Protein AF-A0A2W6B3L0-F1 (afdb_monomer_lite)

Secondary structure (DSSP, 8-state):
-HHHHHHHHS----PPP----SS-SSBGGGTBSPPPHHHHHHHHHTTSS--TTEETTTTEE--THHHHTHHHHHHH--S-----SSHHHHHHHHHHHH-TTS---

Foldseek 3Di:
DVVVVCCVVPDDDDDDDDDDPPPDQQDVVNPGHDDDPVRVVVVVVVPDDDCQQADPVVRDGHHNVVVVFPVVCVVPVDPTDDDDPDVVVVVVVCCCVPPNVHDDD

Sequence (105 aa):
MRVVEDAREDWVEGPEPVINATGVILHTNLGRAPLSREAVASTARAAAYCDLEYEKNRGTRGSRHDRVRALPLALTDAEGAHVTVNNASAVLLSLTALARRKEVI

Structure (mmCIF, N/CA/C/O backbone):
data_AF-A0A2W6B3L0-F1
#
_entry.id   AF-A0A2W6B3L0-F1
#
loop_
_atom_site.group_PDB
_atom_site.id
_atom_site.type_symbol
_atom_site.label_atom_id
_atom_site.label_alt_id
_atom_site.label_comp_id
_atom_site.label_asym_id
_atom_site.label_entity_id
_atom_site.label_seq_id
_atom_site.pdbx_PDB_ins_code
_atom_site.Cartn_x
_atom_site.Cartn_y
_atom_site.Cartn_z
_atom_site.occupancy
_atom_site.B_iso_or_equiv
_atom_site.auth_seq_id
_atom_site.auth_comp_id
_atom_site.auth_asym_id
_atom_site.auth_atom_id
_atom_site.pdbx_PDB_model_num
ATOM 1 N N . MET A 1 1 ? 39.696 1.510 -4.934 1.00 61.41 1 MET A N 1
ATOM 2 C CA . MET A 1 1 ? 38.934 1.944 -3.732 1.00 61.41 1 MET A CA 1
ATOM 3 C C . MET A 1 1 ? 38.050 0.770 -3.392 1.00 61.41 1 MET A C 1
ATOM 5 O O . MET A 1 1 ? 36.926 0.727 -3.866 1.00 61.41 1 MET A O 1
ATOM 9 N N . ARG A 1 2 ? 38.601 -0.208 -2.658 1.00 72.81 2 ARG A N 1
ATOM 10 C CA . ARG A 1 2 ? 38.137 -1.606 -2.686 1.00 72.81 2 ARG A CA 1
ATOM 11 C C . ARG A 1 2 ? 36.640 -1.760 -2.413 1.00 72.81 2 ARG A C 1
ATOM 13 O O . ARG A 1 2 ? 35.947 -2.381 -3.191 1.00 72.81 2 ARG A O 1
ATOM 20 N N . VAL A 1 3 ? 36.119 -1.024 -1.430 1.00 77.69 3 VAL A N 1
ATOM 21 C CA . VAL A 1 3 ? 34.688 -1.018 -1.070 1.00 77.69 3 VAL A CA 1
ATOM 22 C C . VAL A 1 3 ? 33.758 -0.616 -2.225 1.00 77.69 3 VAL A C 1
ATOM 24 O O . VAL A 1 3 ? 32.644 -1.112 -2.298 1.00 77.69 3 VAL A O 1
ATOM 27 N N . VAL A 1 4 ? 34.177 0.278 -3.127 1.00 78.81 4 VAL A N 1
ATOM 28 C CA . VAL A 1 4 ? 33.348 0.689 -4.279 1.00 78.81 4 VAL A CA 1
ATOM 29 C C . VAL A 1 4 ? 33.523 -0.219 -5.488 1.00 78.81 4 VAL A C 1
ATOM 31 O O . VAL A 1 4 ? 32.626 -0.287 -6.321 1.00 78.81 4 VAL A O 1
ATOM 34 N N . GLU A 1 5 ? 34.645 -0.924 -5.582 1.00 73.44 5 GLU A N 1
ATOM 35 C CA . GLU A 1 5 ? 34.832 -1.990 -6.569 1.00 73.44 5 GLU A CA 1
ATOM 36 C C . GLU A 1 5 ? 34.005 -3.220 -6.162 1.00 73.44 5 GLU A C 1
ATOM 38 O O . GLU A 1 5 ? 33.163 -3.654 -6.941 1.00 73.44 5 GLU A O 1
ATOM 43 N N . ASP A 1 6 ? 34.118 -3.651 -4.902 1.00 77.56 6 ASP A N 1
ATOM 44 C CA . ASP A 1 6 ? 33.334 -4.743 -4.310 1.00 77.56 6 ASP A CA 1
ATOM 45 C C . ASP A 1 6 ? 31.822 -4.445 -4.404 1.00 77.56 6 ASP A C 1
ATOM 47 O O . ASP A 1 6 ? 31.039 -5.265 -4.871 1.00 77.56 6 ASP A O 1
ATOM 51 N N . ALA A 1 7 ? 31.394 -3.216 -4.079 1.00 77.06 7 ALA A N 1
ATOM 52 C CA . ALA A 1 7 ? 29.991 -2.812 -4.206 1.00 77.06 7 ALA A CA 1
ATOM 53 C C . ALA A 1 7 ? 29.493 -2.693 -5.656 1.00 77.06 7 ALA A C 1
ATOM 55 O O . ALA A 1 7 ? 28.294 -2.555 -5.854 1.00 77.06 7 ALA A O 1
ATOM 56 N N . ARG A 1 8 ? 30.363 -2.687 -6.671 1.00 72.94 8 ARG A N 1
ATOM 57 C CA . ARG A 1 8 ? 29.945 -2.738 -8.083 1.00 72.94 8 ARG A CA 1
ATOM 58 C C . ARG A 1 8 ? 29.839 -4.169 -8.589 1.00 72.94 8 ARG A C 1
ATOM 60 O O . ARG A 1 8 ? 28.972 -4.431 -9.412 1.00 72.94 8 ARG A O 1
ATOM 67 N N . GLU A 1 9 ? 30.712 -5.054 -8.118 1.00 74.00 9 GLU A N 1
ATOM 68 C CA . GLU A 1 9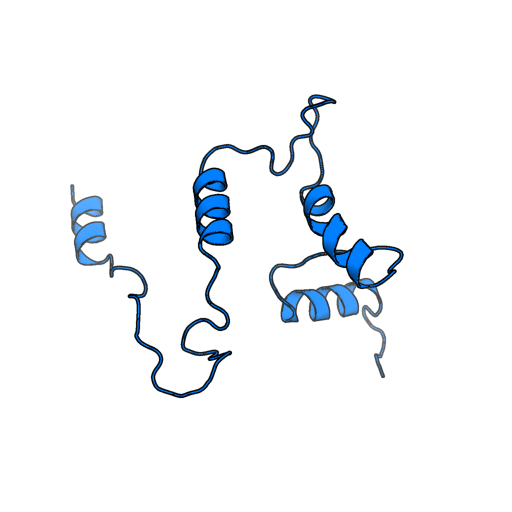 ? 30.692 -6.475 -8.473 1.00 74.00 9 GLU A CA 1
ATOM 69 C C . GLU A 1 9 ? 29.545 -7.219 -7.775 1.00 74.00 9 GLU A C 1
ATOM 71 O O . GLU A 1 9 ? 28.862 -8.018 -8.410 1.00 74.00 9 GLU A O 1
ATOM 76 N N . ASP A 1 10 ? 29.276 -6.898 -6.507 1.00 76.00 10 ASP A N 1
ATOM 77 C CA . ASP A 1 10 ? 28.251 -7.575 -5.701 1.00 76.00 10 ASP A CA 1
ATOM 78 C C . ASP A 1 10 ? 26.846 -6.962 -5.847 1.00 76.00 10 ASP A C 1
ATOM 80 O O . ASP A 1 10 ? 25.856 -7.515 -5.353 1.00 76.00 10 ASP A O 1
ATOM 84 N N . TRP A 1 11 ? 26.725 -5.805 -6.507 1.00 80.19 11 TRP A N 1
ATOM 85 C CA . TRP A 1 11 ? 25.435 -5.151 -6.710 1.00 80.19 11 TRP A CA 1
ATOM 86 C C . TRP A 1 11 ? 24.697 -5.755 -7.896 1.00 80.19 11 TRP A C 1
ATOM 88 O O . TRP A 1 11 ? 24.857 -5.348 -9.046 1.00 80.19 11 TRP A O 1
ATOM 98 N N . VAL A 1 12 ? 23.837 -6.719 -7.593 1.00 71.44 12 VAL A N 1
ATOM 99 C CA . VAL A 1 12 ? 22.864 -7.237 -8.552 1.00 71.44 12 VAL A CA 1
ATOM 100 C C . VAL A 1 12 ? 21.825 -6.146 -8.818 1.00 71.44 12 VAL A C 1
ATOM 102 O O . VAL A 1 12 ? 21.236 -5.599 -7.880 1.00 71.44 12 VAL A O 1
ATOM 105 N N . GLU A 1 13 ? 21.613 -5.807 -10.092 1.00 72.56 13 GLU A N 1
ATOM 106 C CA . GLU A 1 13 ? 20.540 -4.895 -10.488 1.00 72.56 13 GLU A CA 1
ATOM 107 C C . GLU A 1 13 ? 19.191 -5.390 -9.939 1.00 72.56 13 GLU A C 1
ATOM 109 O O . GLU A 1 13 ? 18.949 -6.587 -9.771 1.00 72.56 13 GLU A O 1
ATOM 114 N N . GLY A 1 14 ? 18.327 -4.441 -9.572 1.00 78.06 14 GLY A N 1
ATOM 115 C CA . GLY A 1 14 ? 17.017 -4.741 -9.002 1.00 78.06 14 GLY A CA 1
ATOM 116 C C . GLY A 1 14 ? 16.118 -5.542 -9.958 1.00 78.06 14 GLY A C 1
ATOM 117 O O . GLY A 1 14 ? 16.487 -5.806 -11.098 1.00 78.06 14 GLY A O 1
ATOM 118 N N . PRO A 1 15 ? 14.905 -5.919 -9.523 1.00 87.31 15 PRO A N 1
ATOM 119 C CA . PRO A 1 15 ? 13.981 -6.678 -10.362 1.00 87.31 15 PRO A CA 1
ATOM 120 C C . PRO A 1 15 ? 13.725 -5.996 -11.716 1.00 87.31 15 PRO A C 1
ATOM 122 O O . PRO A 1 15 ? 13.441 -4.797 -11.774 1.00 87.31 15 PRO A O 1
ATOM 125 N N . GLU A 1 16 ? 13.779 -6.783 -12.791 1.00 91.12 16 GLU A N 1
ATOM 126 C CA . GLU A 1 16 ? 13.547 -6.323 -14.161 1.00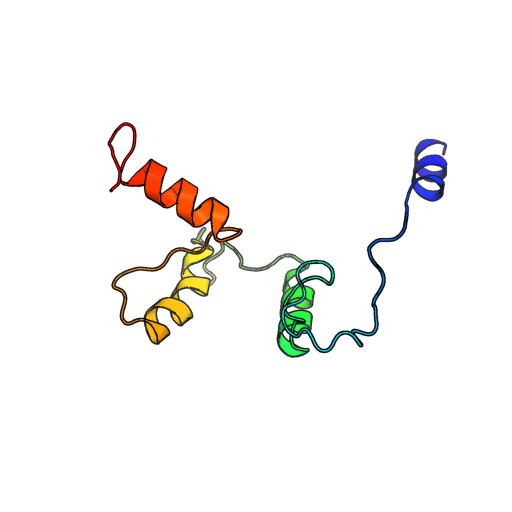 91.12 16 GLU A CA 1
ATOM 127 C C . GLU A 1 16 ? 12.053 -6.370 -14.548 1.00 91.12 16 GLU A C 1
ATOM 129 O O . GLU A 1 16 ? 11.293 -7.196 -14.028 1.00 91.12 16 GLU A O 1
ATOM 134 N N . PRO A 1 17 ? 11.591 -5.509 -15.478 1.00 94.44 17 PRO A N 1
ATOM 135 C CA . PRO A 1 17 ? 10.239 -5.591 -16.024 1.00 94.44 17 PRO A CA 1
ATOM 136 C C . PRO A 1 17 ? 9.976 -6.913 -16.759 1.00 94.44 17 PRO A C 1
ATOM 138 O O . PRO A 1 17 ? 10.816 -7.401 -17.508 1.00 94.44 17 PRO A O 1
ATOM 141 N N . VAL A 1 18 ? 8.760 -7.448 -16.624 1.00 96.31 18 VAL A N 1
ATOM 142 C CA . VAL A 1 18 ? 8.335 -8.702 -17.272 1.00 96.31 18 VAL A CA 1
ATOM 143 C C . VAL A 1 18 ? 7.014 -8.539 -18.024 1.00 96.31 18 VAL A C 1
ATOM 145 O O . VAL A 1 18 ? 6.175 -7.710 -17.668 1.00 96.31 18 VAL A O 1
ATOM 148 N N . ILE A 1 19 ? 6.794 -9.371 -19.046 1.00 97.44 19 ILE A N 1
ATOM 149 C CA . ILE A 1 19 ? 5.505 -9.476 -19.743 1.00 97.44 19 ILE A CA 1
ATOM 150 C C . ILE A 1 19 ? 4.653 -10.535 -19.035 1.00 97.44 19 ILE A C 1
ATOM 152 O O . ILE A 1 19 ? 4.994 -11.717 -19.026 1.00 97.44 19 ILE A O 1
ATOM 156 N N . ASN A 1 20 ? 3.519 -10.129 -18.460 1.00 97.69 20 ASN A N 1
ATOM 157 C CA . ASN A 1 20 ? 2.570 -11.065 -17.858 1.00 97.69 20 ASN A CA 1
ATOM 158 C C . ASN A 1 20 ? 1.659 -11.692 -18.930 1.00 97.69 20 ASN A C 1
ATOM 160 O O . ASN A 1 20 ? 0.672 -11.086 -19.340 1.00 97.69 20 ASN A O 1
ATOM 164 N N . ALA A 1 21 ? 1.966 -12.927 -19.336 1.00 98.12 21 ALA A N 1
ATOM 165 C CA . ALA A 1 21 ? 1.155 -13.733 -20.257 1.00 98.12 21 ALA A CA 1
ATOM 166 C C . ALA A 1 21 ? 0.307 -14.816 -19.552 1.00 98.12 21 ALA A C 1
ATOM 168 O O . ALA A 1 21 ? -0.240 -15.700 -20.204 1.00 98.12 21 ALA A O 1
ATOM 169 N N . THR A 1 22 ? 0.196 -14.777 -18.219 1.00 98.19 22 THR A N 1
ATOM 170 C CA . THR A 1 22 ? -0.489 -15.826 -17.434 1.00 98.19 22 THR A CA 1
ATOM 171 C C . THR A 1 22 ? -2.015 -15.701 -17.426 1.00 98.19 22 THR A C 1
ATOM 173 O O . THR A 1 22 ? -2.706 -16.627 -17.013 1.00 98.19 22 THR A O 1
ATOM 176 N N . GLY A 1 23 ? -2.554 -14.535 -17.802 1.00 97.75 23 GLY A N 1
ATOM 177 C CA . GLY A 1 23 ? -3.968 -14.189 -17.611 1.00 97.75 23 GLY A CA 1
ATOM 178 C C . GLY A 1 23 ? -4.348 -13.828 -16.165 1.00 97.75 23 GLY A C 1
ATOM 179 O O . GLY A 1 23 ? -5.472 -13.393 -15.922 1.00 97.75 23 GLY A O 1
ATOM 180 N N . VAL A 1 24 ? -3.429 -13.947 -15.199 1.00 98.31 24 VAL A N 1
ATOM 181 C CA . VAL A 1 24 ? -3.664 -13.579 -13.795 1.00 98.31 24 VAL A CA 1
ATOM 182 C C . VAL A 1 24 ? -3.398 -12.086 -13.600 1.00 98.31 24 VAL A C 1
ATOM 184 O O . VAL A 1 24 ? -2.253 -11.643 -13.675 1.00 98.31 24 VAL A O 1
ATOM 187 N N . ILE A 1 25 ? -4.448 -11.308 -13.315 1.00 97.25 25 ILE A N 1
ATOM 188 C CA . ILE A 1 25 ? -4.357 -9.845 -13.147 1.00 97.25 25 ILE A CA 1
ATOM 189 C C . ILE A 1 25 ? -3.589 -9.478 -11.867 1.00 97.25 25 ILE A C 1
ATOM 191 O O . ILE A 1 25 ? -2.594 -8.762 -11.920 1.00 97.25 25 ILE A O 1
ATOM 195 N N . LEU A 1 26 ? -4.025 -9.984 -10.708 1.00 97.81 26 LEU A N 1
ATOM 196 C CA . LEU A 1 26 ? -3.361 -9.755 -9.420 1.00 97.81 26 LEU A CA 1
ATOM 197 C C . LEU A 1 26 ? -2.363 -10.877 -9.132 1.00 97.81 26 LEU A C 1
ATOM 199 O O . LEU A 1 26 ? -2.591 -11.742 -8.289 1.00 97.81 26 LEU A O 1
ATOM 203 N N . HIS A 1 27 ? -1.248 -10.871 -9.855 1.00 97.88 27 HIS A N 1
ATOM 204 C CA . HIS A 1 27 ? -0.245 -11.921 -9.738 1.00 97.88 27 HIS A CA 1
ATOM 205 C C . HIS A 1 27 ? 0.735 -11.630 -8.592 1.00 97.88 27 HIS A C 1
ATOM 207 O O . HIS A 1 27 ? 1.625 -10.790 -8.720 1.00 97.88 27 HIS A O 1
ATOM 213 N N . THR A 1 28 ? 0.628 -12.356 -7.474 1.00 96.69 28 THR A N 1
ATOM 214 C CA . THR A 1 28 ? 1.467 -12.127 -6.278 1.00 96.69 28 THR A CA 1
ATOM 215 C C . THR A 1 28 ? 2.965 -12.187 -6.581 1.00 96.69 28 THR A C 1
ATOM 217 O O . THR A 1 28 ? 3.696 -11.297 -6.156 1.00 96.69 28 THR A O 1
ATOM 220 N N . ASN A 1 29 ? 3.413 -13.168 -7.373 1.00 96.94 29 ASN A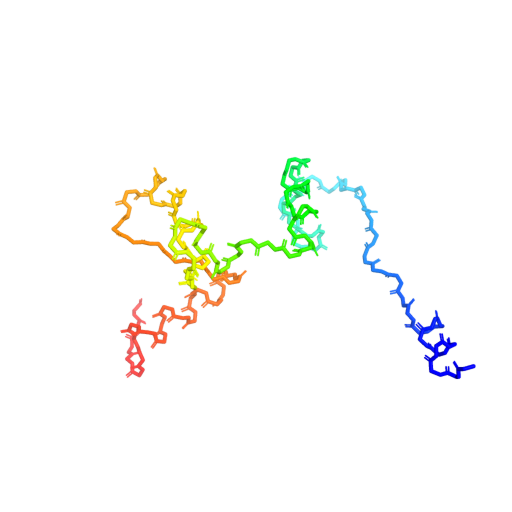 N 1
ATOM 221 C CA . ASN A 1 29 ? 4.840 -13.312 -7.701 1.00 96.94 29 ASN A CA 1
ATOM 222 C C . ASN A 1 29 ? 5.359 -12.258 -8.696 1.00 96.94 29 ASN A C 1
ATOM 224 O O . ASN A 1 29 ? 6.564 -12.076 -8.781 1.00 96.94 29 ASN A O 1
ATOM 228 N N . LEU A 1 30 ? 4.476 -11.567 -9.433 1.00 96.69 30 LEU A N 1
ATOM 229 C CA . LEU A 1 30 ? 4.851 -10.510 -10.386 1.00 96.69 30 LEU A CA 1
ATOM 230 C C . LEU A 1 30 ? 4.551 -9.104 -9.838 1.00 96.69 30 LEU A C 1
ATOM 232 O O . LEU A 1 30 ? 4.486 -8.142 -10.595 1.00 96.69 30 LEU A O 1
ATOM 236 N N . GLY A 1 31 ? 4.332 -8.972 -8.525 1.00 95.12 31 GLY A N 1
ATOM 237 C CA . GLY A 1 31 ? 4.176 -7.665 -7.880 1.00 95.12 31 GLY A CA 1
ATOM 238 C C . GLY A 1 31 ? 2.744 -7.126 -7.784 1.00 95.12 31 GLY A C 1
ATOM 239 O O . GLY A 1 31 ? 2.565 -5.964 -7.431 1.00 95.12 31 GLY A O 1
ATOM 240 N N . ARG A 1 32 ? 1.715 -7.961 -7.992 1.00 97.69 32 ARG A N 1
ATOM 241 C CA . ARG A 1 32 ? 0.287 -7.595 -7.876 1.00 97.69 32 ARG A CA 1
ATOM 242 C C . ARG A 1 32 ? -0.125 -6.532 -8.907 1.00 97.69 32 ARG A C 1
ATOM 244 O O . ARG A 1 32 ? 0.044 -6.758 -10.097 1.00 97.69 32 ARG A O 1
ATOM 251 N N . ALA A 1 33 ? -0.747 -5.436 -8.470 1.00 97.75 33 ALA A N 1
ATOM 252 C CA . ALA A 1 33 ? -1.302 -4.411 -9.345 1.00 97.75 33 ALA A CA 1
ATOM 253 C C . ALA A 1 33 ? -0.198 -3.457 -9.843 1.00 97.75 33 ALA A C 1
ATOM 255 O O . ALA A 1 33 ? 0.446 -2.809 -9.013 1.00 97.75 33 ALA A O 1
ATOM 256 N N . PRO A 1 34 ? -0.005 -3.310 -11.168 1.00 96.50 34 PRO A N 1
ATOM 257 C CA . PRO A 1 34 ? 0.849 -2.266 -11.720 1.00 96.50 34 PRO A CA 1
ATOM 258 C C . PRO A 1 34 ? 0.330 -0.869 -11.355 1.00 96.50 34 PRO A C 1
ATOM 260 O O . PRO A 1 34 ? -0.879 -0.641 -11.274 1.00 96.50 34 PRO A O 1
ATOM 263 N N . LEU A 1 35 ? 1.243 0.083 -11.166 1.00 96.94 35 LEU A N 1
ATOM 264 C CA . LEU A 1 35 ? 0.888 1.482 -10.926 1.00 96.94 35 LEU A CA 1
ATOM 265 C C . LEU A 1 35 ? 0.517 2.190 -1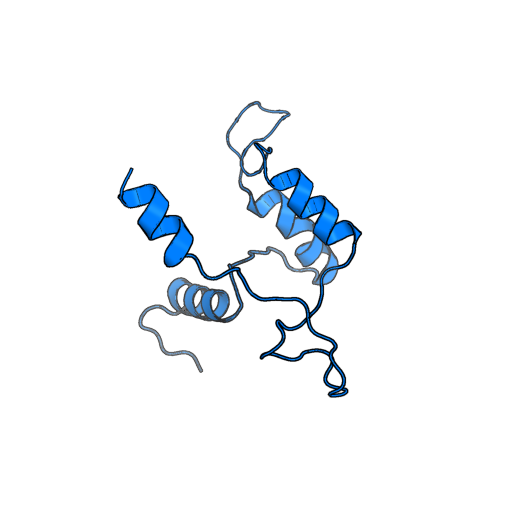2.235 1.00 96.94 35 LEU A C 1
ATOM 267 O O . LEU A 1 35 ? 1.117 1.938 -13.281 1.00 96.94 35 LEU A O 1
ATOM 271 N N . SER A 1 36 ? -0.434 3.127 -12.168 1.00 97.81 36 SER A N 1
ATOM 272 C CA . SER A 1 36 ? -0.712 4.027 -13.291 1.00 97.81 36 SER A CA 1
ATOM 273 C C . SER A 1 36 ? 0.466 4.977 -13.536 1.00 97.81 36 SER A C 1
ATOM 275 O O . SER A 1 36 ? 1.301 5.207 -12.652 1.00 97.81 36 SER A O 1
ATOM 277 N N . ARG A 1 37 ? 0.521 5.586 -14.726 1.00 97.81 37 ARG A N 1
ATOM 278 C CA . ARG A 1 37 ? 1.572 6.560 -15.070 1.00 97.81 37 ARG A CA 1
ATOM 279 C C . ARG A 1 37 ? 1.585 7.746 -14.103 1.00 97.81 37 ARG A C 1
ATOM 281 O O . ARG A 1 37 ? 2.649 8.209 -13.702 1.00 97.81 37 ARG A O 1
ATOM 288 N N . GLU A 1 38 ? 0.411 8.203 -13.689 1.00 98.06 38 GLU A N 1
ATOM 289 C CA . GLU A 1 38 ? 0.221 9.316 -12.759 1.00 98.06 38 GLU A CA 1
ATOM 290 C C . GLU A 1 38 ? 0.730 8.966 -11.358 1.00 98.06 38 GLU A C 1
ATOM 292 O O . GLU A 1 38 ? 1.394 9.789 -10.723 1.00 98.06 38 GLU A O 1
ATOM 297 N N . ALA A 1 39 ? 0.469 7.739 -10.892 1.00 96.50 39 ALA A N 1
ATOM 298 C CA . ALA A 1 39 ? 0.963 7.251 -9.608 1.00 96.50 39 ALA A CA 1
ATOM 299 C C . ALA A 1 39 ? 2.497 7.158 -9.601 1.00 96.50 39 ALA A C 1
ATOM 301 O O . ALA A 1 39 ? 3.133 7.667 -8.677 1.00 96.50 39 ALA A O 1
ATOM 302 N N . VAL A 1 40 ? 3.100 6.603 -10.661 1.00 97.19 40 VAL A N 1
ATOM 303 C CA . VAL A 1 40 ? 4.565 6.560 -10.825 1.00 97.19 40 VAL A CA 1
ATOM 304 C C . VAL A 1 40 ? 5.159 7.971 -10.826 1.00 97.19 40 VAL A C 1
ATOM 306 O O . VAL A 1 40 ? 6.097 8.247 -10.078 1.00 97.19 40 VAL A O 1
ATOM 309 N N . ALA A 1 41 ? 4.579 8.895 -11.598 1.00 97.25 41 ALA A N 1
ATOM 310 C CA . ALA A 1 41 ? 5.029 10.284 -11.642 1.00 97.25 41 ALA A CA 1
ATOM 311 C C . ALA A 1 41 ? 4.905 10.987 -10.278 1.00 97.25 41 ALA A C 1
ATOM 313 O O . ALA A 1 41 ? 5.751 11.807 -9.923 1.00 97.25 41 ALA A O 1
ATOM 314 N N . SER A 1 42 ? 3.869 10.674 -9.493 1.00 95.00 42 SER A N 1
ATOM 315 C CA . SER A 1 42 ? 3.708 11.217 -8.142 1.00 95.00 42 SER A CA 1
ATOM 316 C C . SER A 1 42 ? 4.779 10.715 -7.180 1.00 95.00 42 SER A C 1
ATOM 318 O O . SER A 1 42 ? 5.339 11.517 -6.433 1.00 95.00 42 SER A O 1
ATOM 320 N N . THR A 1 43 ? 5.105 9.423 -7.227 1.00 95.56 43 THR A N 1
ATOM 321 C CA . THR A 1 43 ? 6.193 8.842 -6.429 1.00 95.56 43 THR A CA 1
ATOM 322 C C . THR A 1 43 ? 7.539 9.456 -6.800 1.00 95.56 43 THR A C 1
ATOM 324 O O . THR A 1 43 ? 8.296 9.838 -5.913 1.00 95.56 43 THR A O 1
ATOM 327 N N . ALA A 1 44 ? 7.813 9.641 -8.095 1.00 96.81 44 ALA A N 1
ATOM 328 C CA . ALA A 1 44 ? 9.041 10.283 -8.562 1.00 96.81 44 ALA A CA 1
ATOM 329 C C . ALA A 1 44 ? 9.186 11.724 -8.037 1.00 96.81 44 ALA A C 1
ATOM 331 O O . ALA A 1 44 ? 10.265 12.112 -7.598 1.00 96.81 44 ALA A O 1
ATOM 332 N N . ARG A 1 45 ? 8.098 12.510 -7.997 1.00 95.06 45 ARG A N 1
ATOM 333 C CA . ARG A 1 45 ? 8.116 13.854 -7.384 1.00 95.06 45 ARG A CA 1
ATOM 334 C C . ARG A 1 45 ? 8.408 13.823 -5.882 1.00 95.06 45 ARG A C 1
ATOM 336 O O . ARG A 1 45 ? 9.016 14.755 -5.366 1.00 95.06 45 ARG A O 1
ATOM 343 N N . ALA A 1 46 ? 7.975 12.774 -5.189 1.00 95.12 46 ALA A N 1
ATOM 344 C CA . ALA A 1 46 ? 8.205 12.588 -3.758 1.00 95.12 46 ALA A CA 1
ATOM 345 C C . ALA A 1 46 ? 9.591 11.998 -3.425 1.00 95.12 46 ALA A C 1
ATOM 347 O O . ALA A 1 46 ? 9.887 11.798 -2.250 1.00 95.12 46 ALA A O 1
ATOM 348 N N . ALA A 1 47 ? 10.441 11.726 -4.425 1.00 95.88 47 ALA A N 1
ATOM 349 C CA . ALA A 1 47 ? 11.782 11.172 -4.219 1.00 95.88 47 ALA A CA 1
ATOM 350 C C . ALA A 1 47 ? 12.789 12.182 -3.629 1.00 95.88 47 ALA A C 1
ATOM 352 O O . ALA A 1 47 ? 13.847 11.785 -3.148 1.00 95.88 47 ALA A O 1
ATOM 353 N N . ALA A 1 48 ? 12.467 13.478 -3.658 1.00 93.31 48 ALA A N 1
ATOM 354 C CA . ALA A 1 48 ? 13.219 14.537 -2.987 1.00 93.31 48 ALA A CA 1
ATOM 355 C C . ALA A 1 48 ? 12.494 15.000 -1.708 1.00 93.31 48 ALA A C 1
ATOM 357 O O . ALA A 1 48 ? 11.456 14.455 -1.327 1.00 93.31 48 ALA A O 1
ATOM 358 N N . TYR A 1 49 ? 13.019 16.035 -1.043 1.00 95.56 49 TYR A N 1
ATOM 359 C CA . TYR A 1 49 ? 12.332 16.649 0.093 1.00 95.56 49 TYR A CA 1
ATOM 360 C C . TYR A 1 49 ? 10.899 17.044 -0.280 1.00 95.56 49 TYR A C 1
ATOM 362 O O . TYR A 1 49 ? 10.664 17.779 -1.239 1.00 95.56 49 TYR A O 1
ATOM 370 N N . CYS A 1 50 ? 9.941 16.566 0.508 1.00 94.75 50 CYS A N 1
ATOM 371 C CA . CYS A 1 50 ? 8.526 16.855 0.335 1.00 94.75 50 CYS A CA 1
ATOM 372 C C . CYS A 1 50 ? 7.861 17.149 1.683 1.00 94.75 50 CYS A C 1
ATOM 374 O O . CYS A 1 50 ? 8.416 16.907 2.756 1.00 94.75 50 CYS A O 1
ATOM 376 N N . ASP A 1 51 ? 6.641 17.671 1.632 1.00 94.31 51 ASP A N 1
ATOM 377 C CA . ASP A 1 51 ? 5.834 18.068 2.785 1.00 94.31 51 ASP A CA 1
ATOM 378 C C . ASP A 1 51 ? 5.130 16.875 3.465 1.00 94.31 51 ASP A C 1
ATOM 380 O O . ASP A 1 51 ? 3.990 16.986 3.925 1.00 94.31 51 ASP A O 1
ATOM 384 N N . LEU A 1 52 ? 5.827 15.732 3.536 1.00 94.94 52 LEU A N 1
ATOM 385 C CA . LEU A 1 52 ? 5.317 14.449 4.030 1.00 94.94 52 LEU A CA 1
ATOM 386 C C . LEU A 1 52 ? 4.759 14.548 5.456 1.00 94.94 52 LEU A C 1
ATOM 388 O O . LEU A 1 52 ? 3.679 14.035 5.731 1.00 94.94 52 LEU A O 1
ATOM 392 N N . GLU A 1 53 ? 5.484 15.227 6.346 1.00 96.12 53 GLU A N 1
ATOM 393 C CA . GLU A 1 53 ? 5.081 15.503 7.735 1.00 96.12 53 GLU A CA 1
ATOM 394 C C . GLU A 1 53 ? 5.147 17.007 8.049 1.00 96.12 53 GLU A C 1
ATOM 396 O O . GLU A 1 53 ? 5.421 17.401 9.182 1.00 96.12 53 GLU A O 1
ATOM 401 N N . TYR A 1 54 ? 4.925 17.868 7.049 1.00 95.69 54 TYR A N 1
ATOM 402 C CA . TYR A 1 54 ? 5.013 19.322 7.208 1.00 95.69 54 TYR A CA 1
ATOM 403 C C . TYR A 1 54 ? 3.730 20.026 6.761 1.00 95.69 54 TYR A C 1
ATOM 405 O O . TYR A 1 54 ? 3.262 19.847 5.634 1.00 95.69 54 TYR A O 1
ATOM 413 N N . GLU A 1 55 ? 3.168 20.852 7.642 1.00 94.69 55 GLU A N 1
ATOM 414 C CA . GLU A 1 55 ? 1.964 21.631 7.372 1.00 94.69 55 GLU A CA 1
ATOM 415 C C . GLU A 1 55 ? 2.337 23.043 6.906 1.00 94.69 55 GLU A C 1
ATOM 417 O O . GLU A 1 55 ? 2.632 23.929 7.709 1.00 94.69 55 GLU A O 1
ATOM 422 N N . LYS A 1 56 ? 2.298 23.264 5.586 1.00 92.50 56 LYS A N 1
ATOM 423 C CA . LYS A 1 56 ? 2.742 24.514 4.937 1.00 92.50 56 LYS A CA 1
ATOM 424 C C . LYS A 1 56 ? 2.095 25.783 5.502 1.00 92.50 56 LYS A C 1
ATOM 426 O O . LYS A 1 56 ? 2.770 26.799 5.603 1.00 92.50 56 LYS A O 1
ATOM 431 N N . ASN A 1 57 ? 0.820 25.722 5.886 1.00 93.44 57 ASN A N 1
ATOM 432 C CA . ASN A 1 57 ? 0.077 26.893 6.366 1.00 93.44 57 ASN A CA 1
ATOM 433 C C . ASN A 1 57 ? 0.463 27.306 7.793 1.00 93.44 57 ASN A C 1
ATOM 435 O O . ASN A 1 57 ? 0.370 28.480 8.134 1.00 93.44 57 ASN A O 1
ATOM 439 N N . ARG A 1 58 ? 0.872 26.348 8.632 1.00 94.38 58 ARG A N 1
ATOM 440 C CA . ARG A 1 58 ? 1.216 26.590 10.044 1.00 94.38 58 ARG A CA 1
ATOM 441 C C . ARG A 1 58 ? 2.718 26.609 10.292 1.00 94.38 58 ARG A C 1
ATOM 443 O O . ARG A 1 58 ? 3.155 27.075 11.336 1.00 94.38 58 ARG A O 1
ATOM 450 N N . GLY A 1 59 ? 3.505 26.106 9.344 1.00 96.00 59 GLY A N 1
ATOM 451 C CA . GLY A 1 59 ? 4.955 26.006 9.463 1.00 96.00 59 GLY A CA 1
ATOM 452 C C . GLY A 1 59 ? 5.416 24.958 10.482 1.00 96.00 59 GLY A C 1
ATOM 453 O O . GLY A 1 59 ? 6.559 24.998 10.932 1.00 96.00 59 GLY A O 1
ATOM 454 N N . THR A 1 60 ? 4.537 24.030 10.867 1.00 96.75 60 THR A N 1
ATOM 455 C CA . THR A 1 60 ? 4.765 23.049 11.936 1.00 96.75 60 THR A CA 1
ATOM 456 C C . THR A 1 60 ? 4.795 21.619 11.407 1.00 96.75 60 THR A C 1
ATOM 458 O O . THR A 1 60 ? 4.354 21.330 10.291 1.00 96.75 60 THR A O 1
ATOM 461 N N . ARG A 1 61 ? 5.280 20.691 12.241 1.00 96.75 61 ARG A N 1
ATOM 462 C CA . ARG A 1 61 ? 5.146 19.255 11.978 1.00 96.75 61 ARG A CA 1
ATOM 463 C C . ARG A 1 61 ? 3.664 18.861 11.943 1.00 96.75 61 ARG A C 1
ATOM 465 O O . ARG A 1 61 ? 2.910 19.249 12.831 1.00 96.75 61 ARG A O 1
ATOM 472 N N . GLY A 1 62 ? 3.281 18.080 10.939 1.00 94.50 62 GLY A N 1
ATOM 473 C CA . GLY A 1 62 ? 1.948 17.497 10.766 1.00 94.50 62 GLY A CA 1
ATOM 474 C C . GLY A 1 62 ? 2.003 15.973 10.632 1.00 94.50 62 GLY A C 1
ATOM 475 O O . GLY A 1 62 ? 3.084 15.382 10.593 1.00 94.50 62 GLY A O 1
ATOM 476 N N . SER A 1 63 ? 0.841 15.318 10.554 1.00 93.81 63 SER A N 1
ATOM 477 C CA . SER A 1 63 ? 0.769 13.866 10.372 1.00 93.81 63 SER A CA 1
ATOM 478 C C . SER A 1 63 ? 0.677 13.506 8.893 1.00 93.81 63 SER A C 1
ATOM 480 O O . SER A 1 63 ? -0.211 13.969 8.177 1.00 93.81 63 SER A O 1
ATOM 482 N N . ARG A 1 64 ? 1.526 12.580 8.434 1.00 93.56 64 ARG A N 1
ATOM 483 C CA . ARG A 1 64 ? 1.418 12.022 7.074 1.00 93.56 64 ARG A CA 1
ATOM 484 C C . ARG A 1 64 ? 0.056 11.364 6.805 1.00 93.56 64 ARG A C 1
ATOM 486 O O . ARG A 1 64 ? -0.384 11.294 5.659 1.00 93.56 64 ARG A O 1
ATOM 493 N N . HIS A 1 65 ? -0.628 10.896 7.855 1.00 93.94 65 HIS A N 1
ATOM 494 C CA . HIS A 1 65 ? -1.934 10.250 7.727 1.00 93.94 65 HIS A CA 1
ATOM 495 C C . HIS A 1 65 ? -3.053 11.228 7.360 1.00 93.94 65 HIS A C 1
ATOM 497 O O . HIS A 1 65 ? -4.051 10.805 6.779 1.00 93.94 65 HIS A O 1
ATOM 503 N N . ASP A 1 66 ? -2.880 12.525 7.634 1.00 90.56 66 ASP A N 1
ATOM 504 C CA . ASP A 1 66 ? -3.890 13.542 7.331 1.00 90.56 66 ASP A CA 1
ATOM 505 C C . ASP A 1 66 ? -4.191 13.605 5.827 1.00 90.56 66 ASP A C 1
ATOM 507 O O . ASP A 1 66 ? -5.338 13.804 5.431 1.00 90.56 66 ASP A O 1
ATOM 511 N N . ARG A 1 67 ? -3.176 13.357 4.987 1.00 88.19 67 ARG A N 1
ATOM 512 C CA . ARG A 1 67 ? -3.310 13.341 3.523 1.00 88.19 67 ARG A CA 1
ATOM 513 C C . ARG A 1 67 ? -3.981 12.072 3.008 1.00 88.19 67 ARG A C 1
ATOM 515 O O . ARG A 1 67 ? -4.807 12.143 2.106 1.00 88.19 67 ARG A O 1
ATOM 522 N N . VAL A 1 68 ? -3.622 10.911 3.562 1.00 92.00 68 VAL A N 1
ATOM 523 C CA . VAL A 1 68 ? -4.085 9.615 3.036 1.00 92.00 68 VAL A CA 1
ATOM 524 C C . VAL A 1 68 ? -5.490 9.250 3.511 1.00 92.00 68 VAL A C 1
ATOM 526 O O . VAL A 1 68 ? -6.180 8.521 2.810 1.00 92.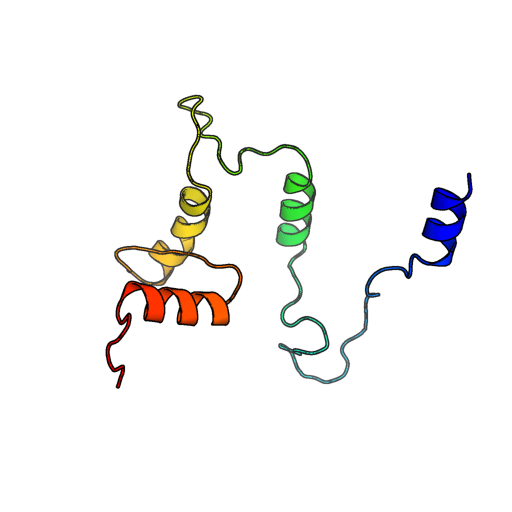00 68 VAL A O 1
ATOM 529 N N . ARG A 1 69 ? -5.946 9.763 4.665 1.00 93.06 69 ARG A N 1
ATOM 530 C CA . ARG A 1 69 ? -7.267 9.414 5.221 1.00 93.06 69 ARG A CA 1
ATOM 531 C C . ARG A 1 69 ? -8.448 9.931 4.400 1.00 93.06 69 ARG A C 1
ATOM 533 O O . ARG A 1 69 ? -9.530 9.374 4.513 1.00 93.06 69 ARG A O 1
ATOM 540 N N . ALA A 1 70 ? -8.254 10.976 3.591 1.00 91.38 70 ALA A N 1
ATOM 541 C CA . ALA A 1 70 ? -9.348 11.644 2.888 1.00 91.38 70 ALA A CA 1
ATOM 542 C C . ALA A 1 70 ? -10.118 10.691 1.958 1.00 91.38 70 ALA A C 1
ATOM 544 O O . ALA A 1 70 ? -11.344 10.673 1.981 1.00 91.38 70 ALA A O 1
ATOM 545 N N . LEU A 1 71 ? -9.401 9.868 1.184 1.00 93.06 71 LEU A N 1
ATOM 546 C CA . LEU A 1 71 ? -10.023 8.933 0.244 1.00 93.06 71 LEU A CA 1
ATOM 547 C C . LEU A 1 71 ? -10.749 7.771 0.944 1.00 93.06 71 LEU A C 1
ATOM 549 O O . LEU A 1 71 ? -11.916 7.570 0.630 1.00 93.06 71 LEU A O 1
ATOM 553 N N . PRO A 1 72 ? -10.143 7.031 1.897 1.00 94.81 72 PRO A N 1
ATOM 554 C CA . PRO A 1 72 ? -10.859 6.002 2.647 1.00 94.81 72 PRO A CA 1
ATOM 555 C C . PRO A 1 72 ? -12.142 6.517 3.300 1.00 94.81 72 PRO A C 1
ATOM 557 O O . PRO A 1 72 ? -13.183 5.897 3.134 1.00 94.81 72 PRO A O 1
ATOM 560 N N . LEU A 1 73 ? -12.093 7.678 3.965 1.00 95.62 73 LEU A N 1
ATOM 561 C CA . LEU A 1 73 ? -13.273 8.261 4.610 1.00 95.62 73 LEU A CA 1
ATOM 562 C C . LEU A 1 73 ? -14.389 8.565 3.602 1.00 95.62 73 LEU A C 1
ATOM 564 O O . LEU A 1 73 ? -15.543 8.250 3.864 1.00 95.62 73 LEU A O 1
ATOM 568 N N . ALA A 1 74 ? -14.040 9.112 2.434 1.00 94.50 74 ALA A N 1
ATOM 569 C CA . ALA A 1 74 ? -15.004 9.404 1.374 1.00 94.50 74 ALA A CA 1
ATOM 570 C C . ALA A 1 74 ? -15.579 8.148 0.690 1.00 94.50 74 ALA A C 1
ATOM 572 O O . ALA A 1 74 ? -16.630 8.230 0.064 1.00 94.50 74 ALA A O 1
ATOM 573 N N . LEU A 1 75 ? -14.885 7.007 0.761 1.00 96.88 75 LEU A N 1
ATOM 574 C CA . LEU A 1 75 ? -15.299 5.755 0.119 1.00 96.88 75 LEU A CA 1
ATOM 575 C C . LEU A 1 75 ? -16.100 4.827 1.039 1.00 96.88 75 LEU A C 1
ATOM 577 O O . LEU A 1 75 ? -16.782 3.941 0.529 1.00 96.88 75 LEU A O 1
ATOM 581 N N . THR A 1 76 ? -15.975 4.962 2.363 1.00 95.44 76 THR A N 1
ATOM 582 C CA . THR A 1 76 ? -16.516 3.975 3.313 1.00 95.44 76 THR A CA 1
ATOM 583 C C . THR A 1 76 ? -17.488 4.541 4.345 1.00 95.44 76 THR A C 1
ATOM 585 O O . THR A 1 76 ? -17.939 3.766 5.183 1.00 95.44 76 THR A O 1
ATOM 588 N N . ASP A 1 77 ? -17.750 5.854 4.359 1.00 93.19 77 ASP A N 1
ATOM 589 C CA . ASP A 1 77 ? -18.531 6.547 5.406 1.00 93.19 77 ASP A CA 1
ATOM 590 C C . ASP A 1 77 ? -18.046 6.251 6.844 1.00 93.19 77 ASP A C 1
ATOM 592 O O . ASP A 1 77 ? -18.790 6.354 7.819 1.00 93.19 77 ASP A O 1
ATOM 596 N N . ALA A 1 78 ? -16.776 5.862 6.999 1.00 96.56 78 ALA A N 1
ATOM 597 C CA . ALA A 1 78 ? -16.199 5.558 8.304 1.00 96.56 78 ALA A CA 1
ATOM 598 C C . ALA A 1 78 ? -15.928 6.844 9.100 1.00 96.56 78 ALA A C 1
ATOM 600 O O . ALA A 1 78 ? -15.589 7.881 8.537 1.00 96.56 78 ALA A O 1
ATOM 601 N N . GLU A 1 79 ? -15.981 6.757 10.430 1.00 95.69 79 GLU A N 1
ATOM 602 C CA . GLU A 1 79 ? -15.673 7.883 11.330 1.00 95.69 79 GLU A CA 1
ATOM 603 C C . GLU A 1 79 ? -14.170 8.216 11.380 1.00 95.69 79 GLU A C 1
ATOM 605 O O . GLU A 1 79 ? -13.763 9.317 11.752 1.00 95.69 79 GLU A O 1
ATOM 610 N N . GLY A 1 80 ? -13.324 7.253 11.010 1.00 94.00 80 GLY A N 1
ATOM 611 C CA . GLY A 1 80 ? -11.874 7.361 11.061 1.00 94.00 80 GLY A CA 1
ATOM 612 C C . GLY A 1 80 ? -11.201 6.390 10.095 1.00 94.00 80 GLY A C 1
ATOM 613 O O . GLY A 1 80 ? -11.755 5.353 9.743 1.00 94.00 80 GLY A O 1
ATOM 614 N N . ALA A 1 81 ? -9.982 6.726 9.668 1.00 95.38 81 ALA A N 1
ATOM 615 C CA . ALA A 1 81 ? -9.184 5.869 8.801 1.00 95.38 81 ALA A CA 1
ATOM 616 C C . ALA A 1 81 ? -7.701 5.929 9.172 1.00 95.38 81 ALA A C 1
ATOM 618 O O . ALA A 1 81 ? -7.147 6.996 9.453 1.00 95.38 81 ALA A O 1
ATOM 619 N N . HIS A 1 82 ? -7.050 4.769 9.123 1.00 94.69 82 HIS A N 1
ATOM 620 C CA . HIS A 1 82 ? -5.615 4.621 9.317 1.00 94.69 82 HIS A CA 1
ATOM 621 C C . HIS A 1 82 ? -5.050 3.686 8.246 1.00 94.69 82 HIS A C 1
ATOM 623 O O . HIS A 1 82 ? -5.694 2.713 7.866 1.00 94.69 82 HIS A O 1
ATOM 629 N N . VAL A 1 83 ? -3.847 3.985 7.752 1.00 95.56 83 VAL A N 1
ATOM 630 C CA . VAL A 1 83 ? -3.193 3.212 6.687 1.00 95.56 83 VAL A CA 1
ATOM 631 C C . VAL A 1 83 ? -1.861 2.701 7.205 1.00 95.56 83 VAL A C 1
ATOM 633 O O . VAL A 1 83 ? -0.991 3.487 7.572 1.00 95.56 83 VAL A O 1
ATOM 636 N N . THR A 1 84 ? -1.705 1.383 7.222 1.00 96.56 84 THR A N 1
ATOM 637 C CA . THR A 1 84 ? -0.460 0.694 7.570 1.00 96.56 84 THR A CA 1
ATOM 638 C C . THR A 1 84 ? 0.296 0.284 6.306 1.00 96.56 84 THR A C 1
ATOM 640 O O . THR A 1 84 ? -0.210 0.392 5.192 1.00 96.56 84 THR A O 1
ATOM 643 N N . VAL A 1 85 ? 1.521 -0.224 6.471 1.00 96.44 85 VAL A N 1
ATOM 644 C CA . VAL A 1 85 ? 2.354 -0.695 5.349 1.00 96.44 85 VAL A CA 1
ATOM 645 C C . VAL A 1 85 ? 1.676 -1.786 4.507 1.00 96.44 85 VAL A C 1
ATOM 647 O O . VAL A 1 85 ? 1.839 -1.822 3.291 1.00 96.44 85 VAL A O 1
ATOM 650 N N . ASN A 1 86 ? 0.915 -2.683 5.137 1.00 97.25 86 ASN A N 1
ATOM 651 C CA . ASN A 1 86 ? 0.122 -3.712 4.472 1.00 97.25 86 ASN A CA 1
ATOM 652 C C . ASN A 1 86 ? -1.004 -4.220 5.395 1.00 97.25 86 ASN A C 1
ATOM 654 O O . ASN A 1 86 ? -1.076 -3.854 6.574 1.00 97.25 86 ASN A O 1
ATOM 658 N N . ASN A 1 87 ? -1.850 -5.106 4.860 1.00 98.06 87 ASN A N 1
ATOM 659 C CA . ASN A 1 87 ? -2.958 -5.708 5.603 1.00 98.06 87 ASN A CA 1
ATOM 660 C C . ASN A 1 87 ? -2.502 -6.577 6.790 1.00 98.06 87 ASN A C 1
ATOM 662 O O . ASN A 1 87 ? -3.128 -6.541 7.840 1.00 98.06 87 ASN A O 1
ATOM 666 N N . ALA A 1 88 ? -1.401 -7.326 6.672 1.00 98.06 88 ALA A N 1
ATOM 667 C CA . ALA A 1 88 ? -0.913 -8.153 7.780 1.00 98.06 88 ALA A CA 1
ATOM 668 C C . ALA A 1 88 ? -0.540 -7.293 9.002 1.00 98.06 88 ALA A C 1
ATOM 670 O O . ALA A 1 88 ? -0.905 -7.616 10.131 1.00 98.06 88 ALA A O 1
ATOM 671 N N . SER A 1 89 ? 0.113 -6.150 8.777 1.00 98.12 89 SER A N 1
ATOM 672 C CA . SER A 1 89 ? 0.384 -5.161 9.819 1.00 98.12 89 SER A CA 1
ATOM 673 C C . SER A 1 89 ? -0.889 -4.506 10.347 1.00 98.12 89 SER A C 1
ATOM 675 O O . SER A 1 89 ? -0.946 -4.227 11.539 1.00 98.12 89 SER A O 1
ATOM 677 N N . ALA A 1 90 ? -1.903 -4.281 9.502 1.00 97.81 90 ALA A N 1
ATOM 678 C CA . ALA A 1 90 ? -3.200 -3.769 9.951 1.00 97.81 90 ALA A CA 1
ATOM 679 C C . ALA A 1 90 ? -3.873 -4.751 10.917 1.00 97.81 90 ALA A C 1
ATOM 681 O O . ALA A 1 90 ? -4.269 -4.354 12.005 1.00 97.81 90 ALA A O 1
ATOM 682 N N . VAL A 1 91 ? -3.926 -6.040 10.562 1.00 98.12 91 VAL A N 1
ATOM 683 C CA . VAL A 1 91 ? -4.477 -7.100 11.419 1.00 98.12 91 VAL A CA 1
ATOM 684 C C . VAL A 1 91 ? -3.721 -7.163 12.744 1.00 98.12 91 VAL A C 1
ATOM 686 O O . VAL A 1 91 ? -4.338 -7.099 13.806 1.00 98.12 91 VAL A O 1
ATOM 689 N N . LEU A 1 92 ? -2.386 -7.219 12.699 1.00 98.00 92 LEU A N 1
ATOM 690 C CA . LEU A 1 92 ? -1.565 -7.259 13.908 1.00 98.00 92 LEU A CA 1
ATOM 691 C C . LEU A 1 92 ? -1.792 -6.028 14.796 1.00 98.00 92 LEU A C 1
ATOM 693 O O . LEU A 1 92 ? -1.952 -6.171 16.009 1.00 98.00 92 LEU A O 1
ATOM 697 N N . LEU A 1 93 ? -1.816 -4.830 14.203 1.00 98.06 93 LEU A N 1
ATOM 698 C CA . LEU A 1 93 ? -2.053 -3.580 14.920 1.00 98.06 93 LEU A CA 1
ATOM 699 C C . LEU A 1 93 ? -3.443 -3.568 15.560 1.00 98.06 93 LEU A C 1
ATOM 701 O O . LEU A 1 93 ? -3.547 -3.277 16.748 1.00 98.06 93 LEU A O 1
ATOM 705 N N . SER A 1 94 ? -4.485 -3.935 14.814 1.00 98.06 94 SER A N 1
ATOM 706 C CA . SER A 1 94 ? -5.862 -3.978 15.307 1.00 98.06 94 SER A CA 1
ATOM 707 C C . SER A 1 94 ? -6.018 -4.949 16.474 1.00 98.06 94 SER A C 1
ATOM 709 O O . SER A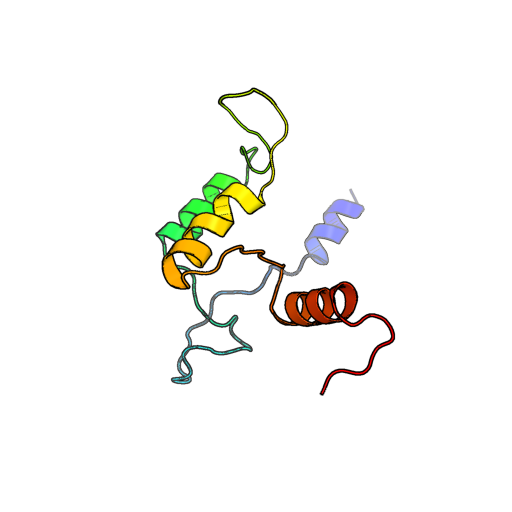 1 94 ? -6.535 -4.564 17.521 1.00 98.06 94 SER A O 1
ATOM 711 N N . LEU A 1 95 ? -5.510 -6.179 16.353 1.00 98.31 95 LEU A N 1
ATOM 712 C CA . LEU A 1 95 ? -5.581 -7.172 17.431 1.00 98.31 95 LEU A CA 1
ATOM 713 C C . LEU A 1 95 ? -4.785 -6.723 18.663 1.00 98.31 95 LEU A C 1
ATOM 715 O O . LEU A 1 95 ? -5.253 -6.845 19.795 1.00 98.31 95 LEU A O 1
ATOM 719 N N . THR A 1 96 ? -3.599 -6.148 18.449 1.00 97.94 96 THR A N 1
ATOM 720 C CA . THR A 1 96 ? -2.754 -5.648 19.541 1.00 97.94 96 THR A CA 1
ATOM 721 C C . THR A 1 96 ? -3.381 -4.447 20.244 1.00 97.94 96 THR A C 1
ATOM 723 O O . THR A 1 96 ? -3.254 -4.329 21.459 1.00 97.94 96 THR A O 1
ATOM 726 N N . ALA A 1 97 ? -4.049 -3.552 19.518 1.00 97.94 97 ALA A N 1
ATOM 727 C CA . ALA A 1 97 ? -4.664 -2.360 20.090 1.00 97.94 97 ALA A CA 1
ATOM 728 C C . ALA A 1 97 ? -5.993 -2.667 20.797 1.00 97.94 97 ALA A C 1
ATOM 730 O O . ALA A 1 97 ? -6.249 -2.134 21.874 1.00 97.94 97 ALA A O 1
ATOM 731 N N . LEU A 1 98 ? -6.829 -3.531 20.214 1.00 98.06 98 LEU A N 1
ATOM 732 C CA . LEU A 1 98 ? -8.209 -3.745 20.663 1.00 98.06 98 LEU A CA 1
ATOM 733 C C . LEU A 1 98 ? -8.374 -4.963 21.585 1.00 98.06 98 LEU A C 1
ATOM 735 O O . LEU A 1 98 ? -9.239 -4.961 22.461 1.00 98.06 98 LEU A O 1
ATOM 739 N N . ALA A 1 99 ? -7.540 -5.994 21.427 1.00 98.06 99 ALA A N 1
ATOM 740 C CA . ALA A 1 99 ? -7.728 -7.296 22.071 1.00 98.06 99 ALA A CA 1
ATOM 741 C C . ALA A 1 99 ? -6.451 -7.851 22.724 1.00 98.06 99 ALA A C 1
ATOM 743 O O . ALA A 1 99 ? -6.286 -9.062 22.876 1.00 98.06 99 ALA A O 1
ATOM 744 N N . ARG A 1 100 ? -5.523 -6.987 23.154 1.00 97.81 100 ARG A N 1
ATOM 745 C CA . ARG A 1 100 ? -4.292 -7.441 23.819 1.00 97.81 100 ARG A CA 1
ATOM 746 C C . ARG A 1 100 ? -4.608 -8.337 25.018 1.00 97.81 100 ARG A C 1
ATOM 748 O O . ARG A 1 100 ? -5.220 -7.877 25.980 1.00 97.81 100 ARG A O 1
ATOM 755 N N . ARG A 1 101 ? -4.110 -9.582 24.987 1.00 97.00 101 ARG A N 1
ATOM 756 C CA . ARG A 1 101 ? -4.337 -10.613 26.025 1.00 97.00 101 ARG A CA 1
ATOM 757 C C . ARG A 1 101 ? -5.818 -10.952 26.244 1.00 97.00 101 ARG A C 1
ATOM 759 O O . ARG A 1 101 ? -6.199 -11.344 27.343 1.00 97.00 101 ARG A O 1
ATOM 766 N N . LYS A 1 102 ? -6.643 -10.781 25.217 1.00 97.94 102 LYS A N 1
ATOM 767 C CA . LYS A 1 102 ? -8.036 -11.212 25.192 1.00 97.94 102 LYS A CA 1
ATOM 768 C C . LYS A 1 102 ? -8.224 -12.187 24.040 1.00 97.94 102 LYS A C 1
ATOM 770 O O . LYS A 1 102 ? -7.440 -12.198 23.093 1.00 97.94 102 LYS A O 1
ATOM 775 N N . GLU A 1 103 ? -9.252 -13.004 24.152 1.00 97.00 103 GLU A N 1
ATOM 776 C CA . GLU A 1 103 ? -9.720 -13.831 23.050 1.00 97.00 103 GLU A CA 1
ATOM 777 C C . GLU A 1 103 ? -10.388 -12.955 21.978 1.00 97.00 103 GLU A C 1
ATOM 779 O O . GLU A 1 103 ? -10.991 -11.925 22.294 1.00 97.00 103 GLU A O 1
ATOM 784 N N . VAL A 1 104 ? -10.253 -13.363 20.717 1.00 97.25 104 VAL A N 1
ATOM 785 C CA . VAL A 1 104 ? -10.968 -12.804 19.564 1.00 97.25 104 VAL A CA 1
ATOM 786 C C . VAL A 1 104 ? -11.681 -13.972 18.895 1.00 97.25 104 VAL A C 1
ATOM 788 O O . VAL A 1 104 ? -11.029 -14.976 18.611 1.00 97.25 104 VAL A O 1
ATOM 791 N N . ILE A 1 105 ? -12.997 -13.841 18.721 1.00 94.00 105 ILE A N 1
ATOM 792 C CA . ILE A 1 105 ? -13.890 -14.870 18.162 1.00 94.00 105 ILE A CA 1
ATOM 793 C C . ILE A 1 105 ? -13.797 -14.870 16.637 1.00 94.00 105 ILE A C 1
ATOM 795 O O . ILE A 1 105 ? -13.788 -13.755 16.063 1.00 94.00 105 ILE A O 1
#

Radius of gyration: 20.26 Å; chains: 1; bounding box: 58×43×46 Å

pLDDT: mean 93.02, std 7.7, range [61.41, 98.31]